Protein AF-A0A537QW38-F1 (afdb_monomer)

Mean predicted aligned error: 2.84 Å

Radius of gyration: 13.33 Å; Cα contacts (8 Å, |Δi|>4): 95; chains: 1; bounding box: 32×28×36 Å

pLDDT: mean 95.83, std 6.64, range [49.69, 98.81]

Solvent-accessible surface area (backbone atoms only — not comparable to full-atom values): 5787 Å² total; per-residue (Å²): 140,82,61,77,90,76,64,84,78,90,84,81,53,71,80,66,53,41,47,98,88,70,51,66,33,55,54,62,46,22,32,60,79,44,56,30,57,75,88,51,81,46,46,54,60,45,48,57,49,46,52,48,35,48,75,75,62,42,60,82,42,76,68,46,35,50,60,74,47,62,88,58,72,59,94,82,63,35,59,75,25,40,56,51,13,48,60,54,18,52,66,62,73,76,108

Secondary structure (DSSP, 8-state):
---GGG--S----GGGGS-TTSPPPHHHHHHHHTT--SS-TTHHHHHHHHHHHHHTT--SSHHHHHHHGGGS--TT--HHHHHHHHHHHHHHHT-

Structure (mmCIF, N/CA/C/O backbone):
data_AF-A0A537QW38-F1
#
_entry.id   AF-A0A537QW38-F1
#
loop_
_atom_site.group_PDB
_atom_site.id
_atom_site.type_symbol
_atom_site.label_atom_id
_atom_site.label_alt_id
_atom_site.label_comp_id
_atom_site.label_asym_id
_atom_site.label_entity_id
_atom_site.label_seq_id
_atom_site.pdbx_PDB_ins_code
_atom_site.Cartn_x
_atom_site.Cartn_y
_atom_site.Cartn_z
_atom_site.occupancy
_atom_site.B_iso_or_equiv
_atom_site.auth_seq_id
_atom_site.auth_comp_id
_atom_site.auth_asym_id
_atom_site.auth_atom_id
_atom_site.pdbx_PDB_model_num
ATOM 1 N N . LEU A 1 1 ? 9.141 -0.653 -13.877 1.00 87.62 1 LEU A N 1
ATOM 2 C CA . LEU A 1 1 ? 8.609 -0.046 -15.122 1.00 87.62 1 LEU A CA 1
ATOM 3 C C . LEU A 1 1 ? 8.140 -1.173 -16.026 1.00 87.62 1 LEU A C 1
ATOM 5 O O . LEU A 1 1 ? 8.889 -2.128 -16.185 1.00 87.62 1 LEU A O 1
ATOM 9 N N . THR A 1 2 ? 6.944 -1.054 -16.603 1.00 93.50 2 THR A N 1
ATOM 10 C CA . THR A 1 2 ? 6.359 -2.068 -17.496 1.00 93.50 2 THR A CA 1
ATOM 11 C C . THR A 1 2 ? 6.011 -1.409 -18.823 1.00 93.50 2 THR A C 1
ATOM 13 O O . THR A 1 2 ? 5.309 -0.401 -18.841 1.00 93.50 2 THR A O 1
ATOM 16 N N . LEU A 1 3 ? 6.519 -1.942 -19.937 1.00 96.81 3 LEU A N 1
ATOM 17 C CA . LEU A 1 3 ? 6.176 -1.442 -21.270 1.00 96.81 3 LEU A CA 1
ATOM 18 C C . LEU A 1 3 ? 4.764 -1.898 -21.640 1.00 96.81 3 LEU A C 1
ATOM 20 O O . LEU A 1 3 ? 4.456 -3.079 -21.503 1.00 96.81 3 LEU A O 1
ATOM 24 N N . ALA A 1 4 ? 3.934 -0.998 -22.175 1.00 96.31 4 ALA A N 1
ATOM 25 C CA . ALA A 1 4 ? 2.550 -1.320 -22.537 1.00 96.31 4 ALA A CA 1
ATOM 26 C C . ALA A 1 4 ? 2.447 -2.518 -23.501 1.00 96.31 4 ALA A C 1
ATOM 28 O O . ALA A 1 4 ? 1.589 -3.376 -23.329 1.00 96.31 4 ALA A O 1
ATOM 29 N N . VAL A 1 5 ? 3.380 -2.637 -24.456 1.00 96.88 5 VAL A N 1
ATOM 30 C CA . VAL A 1 5 ? 3.442 -3.758 -25.416 1.00 96.88 5 VAL A CA 1
ATOM 31 C C . VAL A 1 5 ? 3.683 -5.126 -24.757 1.00 96.88 5 VAL A C 1
ATOM 33 O O . VAL A 1 5 ? 3.383 -6.158 -25.350 1.00 96.88 5 VAL A O 1
ATOM 36 N N . ALA A 1 6 ? 4.230 -5.153 -23.539 1.00 97.44 6 ALA A N 1
ATOM 37 C CA . ALA A 1 6 ? 4.523 -6.386 -22.815 1.00 97.44 6 ALA A CA 1
ATOM 38 C C . ALA A 1 6 ? 3.335 -6.894 -21.976 1.00 97.44 6 ALA A C 1
ATOM 40 O O . ALA A 1 6 ? 3.376 -8.026 -21.495 1.00 97.44 6 ALA A O 1
ATOM 41 N N . VAL A 1 7 ? 2.284 -6.089 -21.789 1.00 96.88 7 VAL A N 1
ATOM 42 C CA . VAL A 1 7 ? 1.133 -6.447 -20.950 1.00 96.88 7 VAL A CA 1
ATOM 43 C C . VAL A 1 7 ? 0.188 -7.375 -21.713 1.00 96.88 7 VAL A C 1
ATOM 45 O O . VAL A 1 7 ? -0.244 -7.070 -22.823 1.00 96.88 7 VAL A O 1
ATOM 48 N N . ARG A 1 8 ? -0.162 -8.511 -21.100 1.00 95.25 8 ARG A N 1
ATOM 49 C CA . ARG A 1 8 ? -1.189 -9.436 -21.596 1.00 95.25 8 ARG A CA 1
ATOM 50 C C . ARG A 1 8 ? -2.286 -9.563 -20.544 1.00 95.25 8 ARG A C 1
ATOM 52 O O . ARG A 1 8 ? -2.037 -10.116 -19.480 1.00 95.25 8 ARG A O 1
ATOM 59 N N . GLY A 1 9 ? -3.483 -9.070 -20.853 1.00 95.06 9 GLY A N 1
ATOM 60 C CA . GLY A 1 9 ? -4.630 -9.085 -19.940 1.00 95.06 9 GLY A CA 1
ATOM 61 C C . GLY A 1 9 ? -4.955 -7.714 -19.331 1.00 95.06 9 GLY A C 1
ATOM 62 O O . GLY A 1 9 ? -4.340 -6.712 -19.706 1.00 95.06 9 GLY A O 1
ATOM 63 N N . PRO 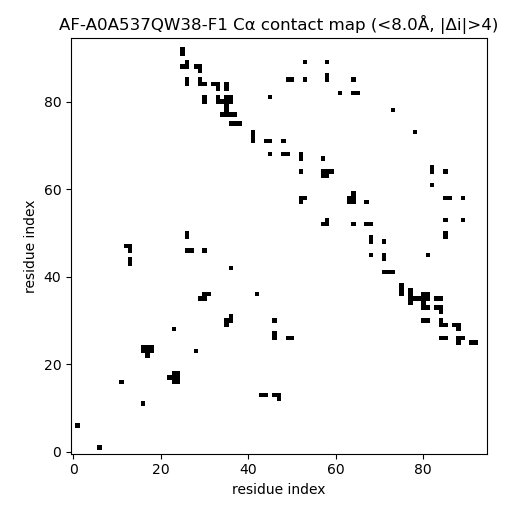A 1 10 ? -5.965 -7.655 -18.445 1.00 94.75 10 PRO A N 1
ATOM 64 C CA . PRO A 1 10 ? -6.421 -6.412 -17.834 1.00 94.75 10 PRO A CA 1
ATOM 65 C C . PRO A 1 10 ? -5.392 -5.832 -16.854 1.00 94.75 10 PRO A C 1
ATOM 67 O O . PRO A 1 10 ? -4.634 -6.563 -16.220 1.00 94.75 10 PRO A O 1
ATOM 70 N N . VAL A 1 11 ? -5.406 -4.504 -16.712 1.00 95.25 11 VAL A N 1
ATOM 71 C CA . VAL A 1 11 ? -4.629 -3.758 -15.712 1.00 95.25 11 VAL A CA 1
ATOM 72 C C . VAL A 1 11 ? -5.600 -3.121 -14.729 1.00 95.25 11 VAL A C 1
ATOM 74 O O . VAL A 1 11 ? -6.508 -2.405 -15.147 1.00 95.25 11 VAL A O 1
ATOM 77 N N . THR A 1 12 ? -5.380 -3.349 -13.436 1.00 95.75 12 THR A N 1
ATOM 78 C CA . THR A 1 12 ? -6.154 -2.725 -12.357 1.00 95.75 12 THR A CA 1
ATOM 79 C C . THR A 1 12 ? -5.353 -1.589 -11.730 1.00 95.75 12 THR A C 1
ATOM 81 O O . THR A 1 12 ? -4.192 -1.767 -11.362 1.00 95.75 12 THR A O 1
ATOM 84 N N . THR A 1 13 ? -5.977 -0.419 -11.606 1.00 97.19 13 THR A N 1
ATOM 85 C CA . THR A 1 13 ? -5.439 0.753 -10.899 1.00 97.19 13 THR A CA 1
ATOM 86 C C . THR A 1 13 ? -6.190 0.977 -9.585 1.00 97.19 13 THR A C 1
ATOM 88 O O . THR A 1 13 ? -7.132 0.249 -9.278 1.00 97.19 13 THR A O 1
ATOM 91 N N . ILE A 1 14 ? -5.793 1.991 -8.807 1.00 97.75 14 ILE A N 1
ATOM 92 C CA . ILE A 1 14 ? -6.429 2.343 -7.525 1.00 97.75 14 ILE A CA 1
ATOM 93 C C . ILE A 1 14 ? -7.946 2.559 -7.655 1.00 97.75 14 ILE A C 1
ATOM 95 O O . ILE A 1 14 ? -8.702 2.147 -6.780 1.00 97.75 14 ILE A O 1
ATOM 99 N N . GLU A 1 15 ? -8.402 3.159 -8.753 1.00 95.69 15 GLU A N 1
ATOM 100 C CA . GLU A 1 15 ? -9.815 3.426 -9.030 1.00 95.69 15 GLU A CA 1
ATOM 101 C C . GLU A 1 15 ? -10.585 2.146 -9.368 1.00 95.69 15 GLU A C 1
ATOM 103 O O . GLU A 1 15 ? -11.772 2.045 -9.075 1.00 95.69 15 GLU A O 1
ATOM 108 N N . GLY A 1 16 ? -9.904 1.160 -9.958 1.00 95.94 16 GLY A N 1
ATOM 109 C CA . GLY A 1 16 ? -10.491 -0.122 -10.344 1.00 95.94 16 GLY A CA 1
ATOM 110 C C . GLY A 1 16 ? -10.670 -1.111 -9.191 1.00 95.94 16 GLY A C 1
ATOM 111 O O . GLY A 1 16 ? -11.129 -2.222 -9.435 1.00 95.94 16 GLY A O 1
ATOM 112 N N . LEU A 1 17 ? -10.280 -0.745 -7.964 1.00 95.94 17 LEU A N 1
ATOM 113 C CA . LEU A 1 17 ? -10.399 -1.609 -6.785 1.00 95.94 17 LEU A CA 1
ATOM 114 C C . LEU A 1 17 ? -11.785 -1.569 -6.134 1.00 95.94 17 LEU A C 1
ATOM 116 O O . LEU A 1 17 ? -12.189 -2.557 -5.530 1.00 95.94 17 LEU A O 1
ATOM 120 N N . ALA A 1 18 ? -12.489 -0.440 -6.217 1.00 93.19 18 ALA A N 1
ATOM 121 C CA . ALA A 1 18 ? -13.810 -0.301 -5.614 1.00 93.19 18 ALA A CA 1
ATOM 122 C C . ALA A 1 18 ? -14.875 -1.041 -6.443 1.00 93.19 18 ALA A C 1
ATOM 124 O O . ALA A 1 18 ? -14.817 -1.068 -7.676 1.00 93.19 18 ALA A O 1
ATOM 125 N N . GLU A 1 19 ? -15.871 -1.614 -5.770 1.00 87.31 19 GLU A N 1
ATOM 126 C CA . GLU A 1 19 ? -16.969 -2.316 -6.433 1.00 87.31 19 GLU A CA 1
ATOM 127 C C . GLU A 1 19 ? -17.951 -1.356 -7.123 1.00 87.31 19 GLU A C 1
ATOM 129 O O . GLU A 1 19 ? -18.066 -0.165 -6.806 1.00 87.31 19 GLU A O 1
ATOM 134 N N . GLN A 1 20 ? -18.738 -1.913 -8.047 1.00 76.56 20 GLN A N 1
ATOM 135 C CA . GLN A 1 20 ? -19.887 -1.240 -8.651 1.00 76.56 20 GLN A CA 1
ATOM 136 C C . GLN A 1 20 ? -20.919 -0.929 -7.552 1.00 76.56 20 GLN A C 1
ATOM 138 O O . GLN A 1 20 ? -21.596 -1.823 -7.058 1.00 76.56 20 GLN A O 1
ATOM 143 N N . GLY A 1 21 ? -21.023 0.340 -7.153 1.00 81.38 21 GLY A N 1
ATOM 144 C CA . GLY A 1 21 ? -21.834 0.773 -6.005 1.00 81.38 21 GLY A CA 1
ATOM 145 C C . GLY A 1 21 ? -21.054 1.587 -4.971 1.00 81.38 21 GLY A C 1
ATOM 146 O O . GLY A 1 21 ? -21.660 2.160 -4.070 1.00 81.38 21 GLY A O 1
ATOM 147 N N . GLY A 1 22 ? -19.731 1.694 -5.131 1.00 87.38 22 GLY A N 1
ATOM 148 C CA . GLY A 1 22 ? -18.881 2.562 -4.314 1.00 87.38 22 GLY A CA 1
ATOM 149 C C . GLY A 1 22 ? -18.379 1.918 -3.023 1.00 87.38 22 GLY A C 1
ATOM 150 O O . GLY A 1 22 ? -17.762 2.611 -2.216 1.00 87.38 22 GLY A O 1
ATOM 151 N N . ALA A 1 23 ? -18.613 0.617 -2.826 1.00 93.88 23 ALA A N 1
ATOM 152 C CA . ALA A 1 23 ? -17.978 -0.118 -1.742 1.00 93.88 23 ALA A CA 1
ATOM 153 C C . ALA A 1 23 ? -16.462 -0.160 -1.979 1.00 93.88 23 ALA A C 1
ATOM 155 O O . ALA A 1 23 ? -15.993 -0.552 -3.052 1.00 93.88 23 ALA A O 1
ATOM 156 N N . LEU A 1 24 ? -15.705 0.296 -0.984 1.00 97.06 24 LEU A N 1
ATOM 157 C CA . LEU A 1 24 ? -14.250 0.310 -1.037 1.00 97.06 24 LEU A CA 1
ATOM 158 C C . LEU A 1 24 ? -13.701 -1.107 -0.894 1.00 97.06 24 LEU A C 1
ATOM 160 O O . LEU A 1 24 ? -14.228 -1.921 -0.139 1.00 97.06 24 LEU A O 1
ATOM 164 N N . HIS A 1 25 ? -12.586 -1.372 -1.567 1.00 97.38 25 HIS A N 1
ATOM 165 C CA . HIS A 1 25 ? -11.817 -2.583 -1.319 1.00 97.38 25 HIS A CA 1
ATOM 166 C C . HIS A 1 25 ? -11.353 -2.616 0.154 1.00 97.38 25 HIS A C 1
ATOM 168 O O . HIS A 1 25 ? -10.954 -1.563 0.664 1.00 97.38 25 HIS A O 1
ATOM 174 N N . PRO A 1 26 ? -11.285 -3.783 0.828 1.00 97.62 26 PRO A N 1
ATOM 175 C CA . PRO A 1 26 ? -10.848 -3.882 2.228 1.00 97.62 26 PRO A CA 1
ATOM 176 C C . PRO A 1 26 ? -9.537 -3.142 2.528 1.00 97.62 26 PRO A C 1
ATOM 178 O O . PRO A 1 26 ? -9.413 -2.434 3.519 1.00 97.62 26 PRO A O 1
ATOM 181 N N . MET A 1 27 ? -8.567 -3.212 1.611 1.00 98.25 27 MET A N 1
ATOM 182 C CA . MET A 1 27 ? -7.313 -2.454 1.733 1.00 98.25 27 MET A CA 1
ATOM 183 C C . MET A 1 27 ? -7.505 -0.926 1.690 1.00 98.25 27 MET A C 1
ATOM 185 O O . MET A 1 27 ? -6.829 -0.208 2.417 1.00 98.25 27 MET A O 1
ATOM 189 N N . GLN A 1 28 ? -8.413 -0.410 0.855 1.00 98.38 28 GLN A N 1
ATOM 190 C CA . GLN A 1 28 ? -8.726 1.025 0.832 1.00 98.38 28 GLN A CA 1
ATOM 191 C C . GLN A 1 28 ? -9.386 1.452 2.148 1.00 98.38 28 GLN A C 1
ATOM 193 O O . GLN A 1 28 ? -9.004 2.477 2.710 1.00 98.38 28 GLN A O 1
ATOM 198 N N . GLN A 1 29 ? -10.322 0.646 2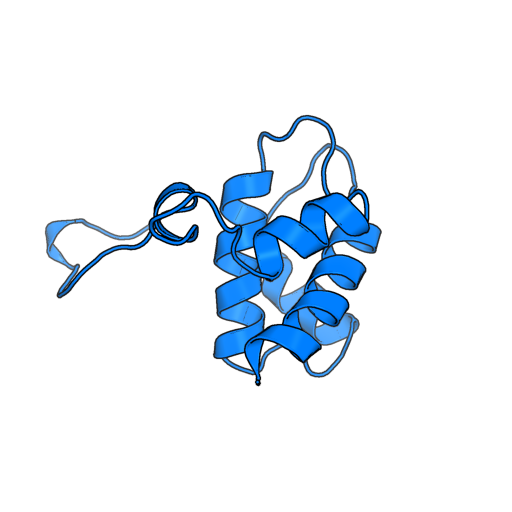.660 1.00 98.06 29 GLN A N 1
ATOM 199 C CA . GLN A 1 29 ? -10.995 0.914 3.930 1.00 98.06 29 GLN A CA 1
ATOM 200 C C . GLN A 1 29 ? -10.018 0.868 5.114 1.00 98.06 29 GLN A C 1
ATOM 202 O O . GLN A 1 29 ? -9.967 1.807 5.901 1.00 98.06 29 GLN A O 1
ATOM 207 N N . ALA A 1 30 ? -9.148 -0.139 5.186 1.00 98.56 30 ALA A N 1
ATOM 208 C CA . ALA A 1 30 ? -8.152 -0.250 6.250 1.00 98.56 30 ALA A CA 1
ATOM 209 C C . ALA A 1 30 ? -7.164 0.930 6.275 1.00 98.56 30 ALA A C 1
ATOM 211 O O . ALA A 1 30 ? -6.682 1.319 7.339 1.00 98.56 30 ALA A O 1
ATOM 212 N N . PHE A 1 31 ? -6.861 1.535 5.119 1.00 98.62 31 PHE A N 1
ATOM 213 C CA . PHE A 1 31 ? -6.047 2.752 5.075 1.00 98.62 31 PHE A CA 1
ATOM 214 C C . PHE A 1 31 ? -6.743 3.954 5.725 1.00 98.62 31 PHE A C 1
ATOM 216 O O . PHE A 1 31 ? -6.056 4.804 6.293 1.00 98.62 31 PHE A O 1
ATOM 223 N N . ILE A 1 32 ? -8.075 4.022 5.644 1.00 98.38 32 ILE A N 1
ATOM 224 C CA . ILE A 1 32 ? -8.901 5.016 6.340 1.00 98.38 32 ILE A CA 1
ATOM 225 C C . ILE A 1 32 ? -8.924 4.705 7.833 1.00 98.38 32 ILE A C 1
ATOM 227 O O . ILE A 1 32 ? -8.571 5.562 8.634 1.00 98.38 32 ILE A O 1
ATOM 231 N N . ASP A 1 33 ? -9.255 3.470 8.200 1.00 98.50 33 ASP A N 1
ATOM 232 C CA . ASP A 1 33 ? -9.442 3.077 9.600 1.00 98.50 33 ASP A CA 1
ATOM 233 C C . ASP A 1 33 ? -8.169 3.220 10.445 1.00 98.50 33 ASP A C 1
ATOM 235 O O . ASP A 1 33 ? -8.239 3.478 11.645 1.00 98.50 33 ASP A O 1
ATOM 239 N N . GLN A 1 34 ? -6.998 3.040 9.827 1.00 98.69 34 GLN A N 1
ATOM 240 C CA . GLN A 1 34 ? -5.702 3.088 10.509 1.00 98.69 34 GLN A CA 1
ATOM 241 C C . GLN A 1 34 ? -4.967 4.423 10.346 1.00 98.69 34 GLN A C 1
ATOM 243 O O . GLN A 1 34 ? -3.802 4.505 10.740 1.00 98.69 34 GLN A O 1
ATOM 248 N N . ASP A 1 35 ? -5.584 5.446 9.742 1.00 98.31 35 ASP A N 1
ATOM 249 C CA . ASP A 1 35 ? -4.917 6.708 9.392 1.00 98.31 35 ASP A CA 1
ATOM 250 C C . ASP A 1 35 ? -3.583 6.457 8.652 1.00 98.31 35 ASP A C 1
ATOM 252 O O . ASP A 1 35 ? -2.516 6.985 8.994 1.00 98.31 35 ASP A O 1
ATOM 256 N N . ALA A 1 36 ? -3.608 5.575 7.648 1.00 98.50 36 ALA A N 1
ATOM 257 C CA . ALA A 1 36 ? -2.420 5.127 6.918 1.00 98.50 36 ALA A CA 1
ATOM 258 C C . ALA A 1 36 ? -2.008 6.074 5.774 1.00 98.50 36 ALA A C 1
ATOM 260 O O . ALA A 1 36 ? -1.262 5.696 4.867 1.00 98.50 36 ALA A O 1
ATOM 261 N N . PHE A 1 37 ? -2.470 7.324 5.809 1.00 97.69 37 PHE A N 1
ATOM 262 C CA . PHE A 1 37 ? -2.129 8.364 4.847 1.00 97.69 37 PHE A CA 1
ATOM 263 C C . PHE A 1 37 ? -2.107 9.751 5.498 1.00 97.69 37 PHE A C 1
ATOM 265 O O . PHE A 1 37 ? -2.620 9.965 6.588 1.00 97.69 37 PHE A O 1
ATOM 272 N N . GLN A 1 38 ? -1.494 10.710 4.803 1.00 98.31 38 GLN A N 1
ATOM 273 C CA . GLN A 1 38 ? -1.565 12.135 5.145 1.00 98.31 38 GLN A CA 1
ATOM 274 C C . GLN A 1 38 ? -1.776 12.949 3.866 1.00 98.31 38 GLN A C 1
ATOM 276 O O . GLN A 1 38 ? -2.909 13.139 3.445 1.00 98.31 38 GLN A O 1
ATOM 281 N N . CYS A 1 39 ? -0.702 13.342 3.164 1.00 98.25 39 CYS A N 1
ATOM 282 C CA . CYS A 1 39 ? -0.816 14.121 1.923 1.00 98.25 39 CYS A CA 1
ATOM 283 C C . CYS A 1 39 ? -1.473 13.364 0.755 1.00 98.25 39 CYS A C 1
ATOM 285 O O . CYS A 1 39 ? -1.749 13.960 -0.280 1.00 98.25 39 CYS A O 1
ATOM 287 N N . GLY A 1 40 ? -1.656 12.047 0.881 1.00 97.88 40 GLY A N 1
ATOM 288 C CA . GLY A 1 40 ? -2.331 11.202 -0.104 1.00 97.88 40 GLY A CA 1
ATOM 289 C C . GLY A 1 40 ? -1.509 10.835 -1.343 1.00 97.88 40 GLY A C 1
ATOM 290 O O . GLY A 1 40 ? -1.850 9.874 -2.021 1.00 97.88 40 GLY A O 1
ATOM 291 N N . TYR A 1 41 ? -0.402 11.528 -1.632 1.00 98.50 41 TYR A N 1
ATOM 292 C CA . TYR A 1 41 ? 0.317 11.364 -2.904 1.00 98.50 41 TYR A CA 1
ATOM 293 C C . TYR A 1 41 ? 0.829 9.935 -3.147 1.00 98.50 41 TYR A C 1
ATOM 295 O O . TYR A 1 41 ? 0.694 9.398 -4.242 1.00 98.50 41 TYR A O 1
ATOM 303 N N . CYS A 1 42 ? 1.399 9.294 -2.121 1.00 98.56 42 CYS A N 1
ATOM 304 C CA . CYS A 1 42 ? 1.883 7.915 -2.231 1.00 98.56 42 CYS A CA 1
ATOM 305 C C . CYS A 1 42 ? 0.775 6.862 -2.078 1.00 98.56 42 CYS A C 1
ATOM 307 O O . CYS A 1 42 ? 1.014 5.692 -2.366 1.00 98.56 42 CYS A O 1
ATOM 309 N N . THR A 1 43 ? -0.408 7.243 -1.593 1.00 98.62 43 THR A N 1
ATOM 310 C CA . THR A 1 43 ? -1.446 6.307 -1.139 1.00 98.62 43 THR A CA 1
ATOM 311 C C . THR A 1 43 ? -1.924 5.346 -2.233 1.00 98.62 43 THR A C 1
ATOM 313 O O . THR A 1 43 ? -1.997 4.154 -1.942 1.00 98.62 43 THR A O 1
ATOM 316 N N . PRO A 1 44 ? -2.148 5.773 -3.494 1.00 98.62 44 PRO A N 1
ATOM 317 C CA . PRO A 1 44 ? -2.482 4.843 -4.574 1.00 98.62 44 PRO A CA 1
ATOM 318 C C . PRO A 1 44 ? -1.457 3.715 -4.761 1.00 98.62 44 PRO A C 1
ATOM 320 O O . PRO A 1 44 ? -1.830 2.546 -4.831 1.00 98.62 44 PRO A O 1
ATOM 323 N N . GLY A 1 45 ? -0.162 4.054 -4.790 1.00 98.44 45 GLY A N 1
ATOM 324 C CA . GLY A 1 45 ? 0.920 3.076 -4.948 1.00 98.44 45 GLY A CA 1
ATOM 325 C C . GLY A 1 45 ? 1.065 2.153 -3.738 1.00 98.44 45 GLY A C 1
ATOM 326 O O . GLY A 1 45 ? 1.252 0.948 -3.905 1.00 98.44 45 GLY A O 1
ATOM 327 N N . GLN A 1 46 ? 0.895 2.705 -2.531 1.00 98.69 46 GLN A N 1
ATOM 328 C CA . GLN A 1 46 ? 0.893 1.936 -1.284 1.00 98.69 46 GLN A CA 1
ATOM 329 C C . GLN A 1 46 ? -0.236 0.899 -1.265 1.00 98.69 46 GLN A C 1
ATOM 331 O O . GLN A 1 46 ? 0.024 -0.260 -0.969 1.00 98.69 46 GLN A O 1
ATOM 336 N N . ILE A 1 47 ? -1.468 1.278 -1.618 1.00 98.75 47 ILE A N 1
ATOM 337 C CA . ILE A 1 47 ? -2.628 0.372 -1.578 1.00 98.75 47 ILE A CA 1
ATOM 338 C C . ILE A 1 47 ? -2.489 -0.757 -2.604 1.00 98.75 47 ILE A C 1
ATOM 340 O O . ILE A 1 47 ? -2.686 -1.920 -2.259 1.00 98.75 47 ILE A O 1
ATOM 344 N N . VAL A 1 48 ? -2.120 -0.445 -3.850 1.00 98.38 48 VAL A N 1
ATOM 345 C CA . VAL A 1 48 ? -1.974 -1.475 -4.895 1.00 98.38 48 VAL A CA 1
ATOM 346 C C . VAL A 1 48 ? -0.831 -2.439 -4.556 1.00 98.38 48 VAL A C 1
ATOM 348 O O . VAL A 1 48 ? -1.000 -3.652 -4.667 1.00 98.38 48 VAL A O 1
ATOM 351 N N . SER A 1 49 ? 0.301 -1.925 -4.063 1.00 98.31 49 SER A N 1
ATOM 352 C CA . SER A 1 49 ? 1.421 -2.768 -3.619 1.00 98.31 49 SER A CA 1
ATOM 353 C C . SER A 1 49 ? 1.072 -3.605 -2.386 1.00 98.31 49 SER A C 1
ATOM 355 O O . SER A 1 49 ? 1.465 -4.762 -2.303 1.00 98.31 49 SER A O 1
ATOM 357 N N . ALA A 1 50 ? 0.297 -3.056 -1.447 1.00 98.50 50 ALA A N 1
ATOM 358 C CA . ALA A 1 50 ? -0.173 -3.765 -0.260 1.00 98.50 50 ALA A CA 1
ATOM 359 C C . ALA A 1 50 ? -1.084 -4.952 -0.605 1.00 98.50 50 ALA A C 1
ATOM 361 O O . ALA A 1 50 ? -0.981 -6.011 0.011 1.00 98.50 50 ALA A O 1
ATOM 362 N N . ILE A 1 51 ? -1.956 -4.797 -1.605 1.00 98.31 51 ILE A N 1
ATOM 363 C CA . ILE A 1 51 ? -2.784 -5.899 -2.112 1.00 98.31 51 ILE A CA 1
ATOM 364 C C . ILE A 1 51 ? -1.896 -7.001 -2.694 1.00 98.31 51 ILE A C 1
ATOM 366 O O . ILE A 1 51 ? -2.089 -8.165 -2.346 1.00 98.31 51 ILE A O 1
ATOM 370 N N . GLY A 1 52 ? -0.897 -6.637 -3.509 1.00 97.44 52 GLY A N 1
ATOM 371 C CA . GLY A 1 52 ? 0.107 -7.575 -4.029 1.00 97.44 52 GLY A CA 1
ATOM 372 C C . GLY A 1 52 ? 0.851 -8.307 -2.910 1.00 97.44 52 GLY A C 1
ATOM 373 O O . GLY A 1 52 ? 0.856 -9.532 -2.881 1.00 97.44 52 GLY A O 1
ATOM 374 N N . CYS A 1 53 ? 1.350 -7.568 -1.915 1.00 98.19 53 CYS A N 1
ATOM 375 C CA . CYS A 1 53 ? 2.020 -8.109 -0.731 1.00 98.19 53 CYS A CA 1
ATOM 376 C C . CYS A 1 53 ? 1.191 -9.206 -0.040 1.00 98.19 53 CYS A C 1
ATOM 378 O O . CYS A 1 53 ? 1.706 -10.280 0.272 1.00 98.19 53 CYS A O 1
ATOM 380 N N . VAL A 1 54 ? -0.109 -8.974 0.173 1.00 98.19 54 VAL A N 1
ATOM 381 C CA . VAL A 1 54 ? -1.001 -9.964 0.800 1.00 98.19 54 VAL A CA 1
ATOM 382 C C . VAL A 1 54 ? -1.292 -11.140 -0.136 1.00 98.19 54 VAL A C 1
ATOM 384 O O . VAL A 1 54 ? -1.229 -12.290 0.308 1.00 98.19 54 VAL A O 1
ATOM 387 N N . ALA A 1 55 ? -1.610 -10.866 -1.404 1.00 96.81 55 ALA A N 1
ATOM 388 C CA . ALA A 1 55 ? -1.989 -11.874 -2.394 1.00 96.81 55 ALA A CA 1
ATOM 389 C C . ALA A 1 55 ? -0.839 -12.838 -2.729 1.00 96.81 55 ALA A C 1
ATOM 391 O O . ALA A 1 55 ? -1.069 -14.029 -2.925 1.00 96.81 55 ALA A O 1
ATOM 392 N N . GLU A 1 56 ? 0.396 -12.341 -2.734 1.00 96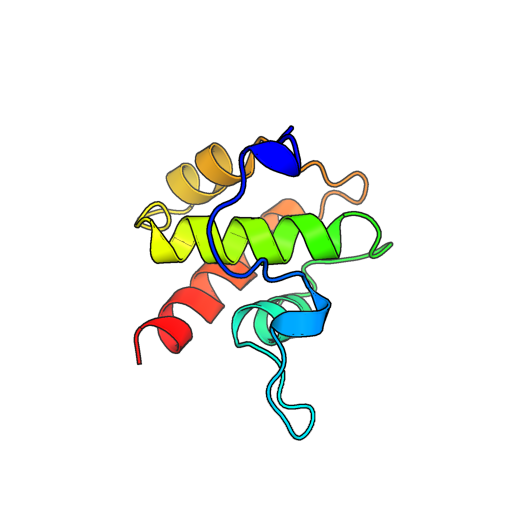.69 56 GLU A N 1
ATOM 393 C CA . GLU A 1 56 ? 1.616 -13.115 -2.992 1.00 96.69 56 GLU A CA 1
ATOM 394 C C . GLU A 1 56 ? 2.139 -13.841 -1.739 1.00 96.69 56 GLU A C 1
ATOM 396 O O . GLU A 1 56 ? 3.082 -14.624 -1.814 1.00 96.69 56 GLU A O 1
ATOM 401 N N . GLY A 1 57 ? 1.503 -13.635 -0.580 1.00 96.19 57 GLY A N 1
ATOM 402 C CA . GLY A 1 57 ? 1.852 -14.325 0.661 1.00 96.19 57 GLY A CA 1
ATOM 403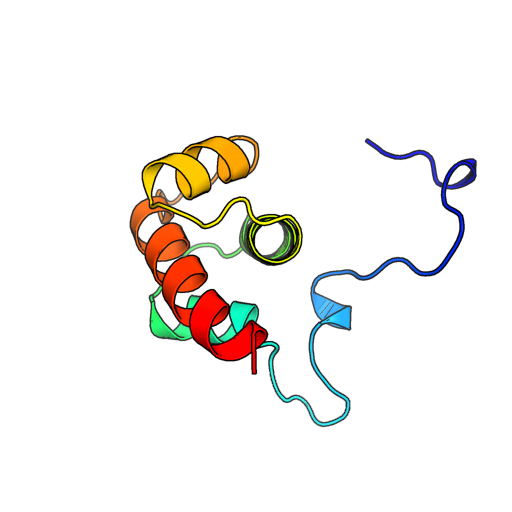 C C . GLY A 1 57 ? 2.981 -13.675 1.463 1.00 96.19 57 GLY A C 1
ATOM 404 O O . GLY A 1 57 ? 3.465 -14.294 2.403 1.00 96.19 57 GLY A O 1
ATOM 405 N N . HIS A 1 58 ? 3.335 -12.424 1.168 1.00 97.12 58 HIS A N 1
ATOM 406 C CA . HIS A 1 58 ? 4.411 -11.661 1.815 1.00 97.12 58 HIS A CA 1
ATOM 407 C C . HIS A 1 58 ? 3.972 -10.870 3.058 1.00 97.12 58 HIS A C 1
ATOM 409 O O . HIS A 1 58 ? 4.634 -9.929 3.491 1.00 97.12 58 HIS A O 1
ATOM 415 N N . ALA A 1 59 ? 2.836 -11.244 3.644 1.00 97.19 59 ALA A N 1
ATOM 416 C CA . ALA A 1 59 ? 2.269 -10.600 4.826 1.00 97.19 59 ALA A CA 1
ATOM 417 C C . ALA A 1 59 ? 2.247 -11.540 6.047 1.00 97.19 59 ALA A C 1
ATOM 419 O O . ALA A 1 59 ? 1.279 -11.556 6.811 1.00 97.19 59 ALA A O 1
ATOM 420 N N . GLY A 1 60 ? 3.265 -12.390 6.219 1.00 96.81 60 GLY A N 1
ATOM 421 C CA . GLY A 1 60 ? 3.389 -13.329 7.338 1.00 96.81 60 GLY A CA 1
ATOM 422 C C . GLY A 1 60 ? 3.827 -12.672 8.650 1.00 96.81 60 GLY A C 1
ATOM 423 O O . GLY A 1 60 ? 3.477 -13.160 9.724 1.00 96.81 60 GLY A O 1
ATOM 424 N N . SER A 1 61 ? 4.540 -11.546 8.575 1.00 98.19 61 SER A N 1
ATOM 425 C CA . SER A 1 61 ? 4.964 -10.749 9.731 1.00 98.19 61 SER A CA 1
ATOM 426 C C . SER A 1 61 ? 5.137 -9.272 9.374 1.00 98.19 61 SER A C 1
ATOM 428 O O . SER A 1 61 ? 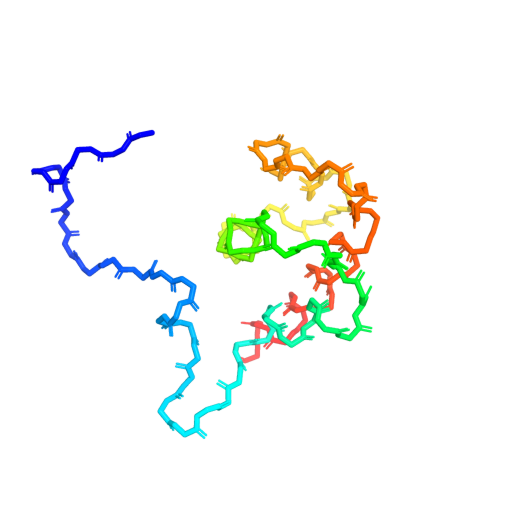5.333 -8.929 8.211 1.00 98.19 61 SER A O 1
ATOM 430 N N . ASP A 1 62 ? 5.166 -8.394 10.378 1.00 98.44 62 ASP A N 1
ATOM 431 C CA . ASP A 1 62 ? 5.451 -6.966 10.183 1.00 98.44 62 ASP A CA 1
ATOM 432 C C . ASP A 1 62 ? 6.798 -6.705 9.496 1.00 98.44 62 ASP A C 1
ATOM 434 O O . ASP A 1 62 ? 6.927 -5.751 8.730 1.00 98.44 62 ASP A O 1
ATOM 438 N N . ALA A 1 63 ? 7.815 -7.522 9.783 1.00 98.44 63 ALA A N 1
ATOM 439 C CA . ALA A 1 63 ? 9.131 -7.386 9.164 1.00 98.44 63 ALA A CA 1
ATOM 440 C C . ALA A 1 63 ? 9.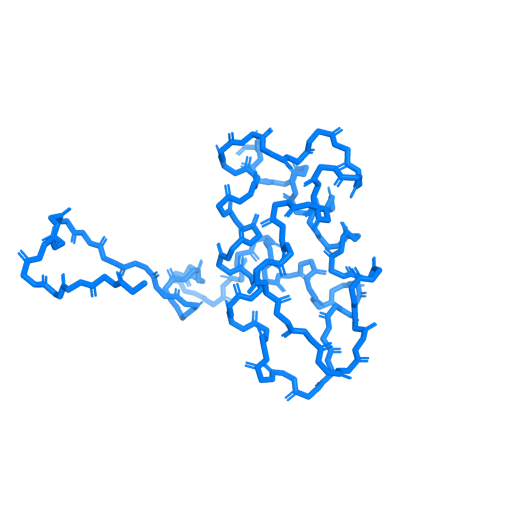073 -7.712 7.666 1.00 98.44 63 ALA A C 1
ATOM 442 O O . ALA A 1 63 ? 9.629 -6.974 6.857 1.00 98.44 63 ALA A O 1
ATOM 443 N N . GLU A 1 64 ? 8.347 -8.769 7.306 1.00 98.44 64 GLU A N 1
ATOM 444 C CA . GLU A 1 64 ? 8.141 -9.169 5.915 1.00 98.44 64 GLU A CA 1
ATOM 445 C C . GLU A 1 64 ? 7.337 -8.121 5.138 1.00 98.44 64 GLU A C 1
ATOM 447 O O . GLU A 1 64 ? 7.746 -7.717 4.051 1.00 98.44 64 GLU A O 1
ATOM 452 N N . ILE A 1 65 ? 6.266 -7.591 5.744 1.00 98.56 65 ILE A N 1
ATOM 453 C CA . ILE A 1 65 ? 5.472 -6.502 5.161 1.00 98.56 65 ILE A CA 1
ATOM 454 C C . ILE A 1 65 ? 6.364 -5.289 4.884 1.00 98.56 65 ILE A C 1
ATOM 456 O O . ILE A 1 65 ? 6.319 -4.724 3.795 1.00 98.56 65 ILE A O 1
ATOM 460 N N . ARG A 1 66 ? 7.192 -4.874 5.851 1.00 98.25 66 ARG A N 1
ATOM 461 C CA . ARG A 1 66 ? 8.089 -3.718 5.681 1.00 98.25 66 ARG A CA 1
ATOM 462 C C . ARG A 1 66 ? 9.103 -3.932 4.564 1.00 98.25 66 ARG A C 1
ATOM 464 O O . ARG A 1 66 ? 9.342 -3.000 3.802 1.00 98.25 66 ARG A O 1
ATOM 471 N N . GLU A 1 67 ? 9.679 -5.127 4.476 1.00 98.19 67 GLU A N 1
ATOM 472 C CA . GLU A 1 67 ? 10.650 -5.463 3.435 1.00 98.19 67 GLU A CA 1
ATOM 473 C C . GLU A 1 67 ? 10.001 -5.430 2.050 1.00 98.19 67 GLU A C 1
ATOM 475 O O . GLU A 1 67 ? 10.472 -4.725 1.158 1.00 98.19 67 GLU A O 1
ATOM 480 N N . HIS A 1 68 ? 8.865 -6.109 1.885 1.00 98.25 68 HIS A N 1
ATOM 481 C CA . HIS A 1 68 ? 8.165 -6.165 0.605 1.00 98.25 68 HIS A CA 1
ATOM 482 C C . HIS A 1 68 ? 7.633 -4.785 0.174 1.00 98.25 68 HIS A C 1
ATOM 484 O O . HIS A 1 68 ? 7.657 -4.430 -1.003 1.00 98.25 68 HIS A O 1
ATOM 490 N N . MET A 1 69 ? 7.213 -3.955 1.132 1.00 98.44 69 MET A N 1
ATOM 491 C CA . MET A 1 69 ? 6.721 -2.598 0.874 1.00 98.44 69 MET A CA 1
ATOM 492 C C . MET A 1 69 ? 7.833 -1.546 0.733 1.00 98.44 69 MET A C 1
ATOM 494 O O . MET A 1 69 ? 7.525 -0.388 0.449 1.00 98.44 69 MET A O 1
ATOM 498 N N . SER A 1 70 ? 9.112 -1.910 0.885 1.00 97.44 70 SER A N 1
ATOM 499 C CA . SER A 1 70 ? 10.247 -0.969 0.904 1.00 97.44 70 SER A CA 1
ATOM 500 C C . SER A 1 70 ? 10.400 -0.134 -0.376 1.00 97.44 70 SER A C 1
ATOM 502 O O . SER A 1 70 ? 10.916 0.984 -0.331 1.00 97.44 70 SER A O 1
ATOM 504 N N . GLY A 1 71 ? 9.883 -0.624 -1.508 1.00 96.75 71 GLY A N 1
ATOM 505 C CA . GLY A 1 71 ? 9.827 0.112 -2.774 1.00 96.75 71 GLY A CA 1
ATOM 506 C C . GLY A 1 71 ? 8.816 1.269 -2.808 1.00 96.75 71 GLY A C 1
ATOM 507 O O . GLY A 1 71 ? 8.842 2.071 -3.742 1.00 96.75 71 GLY A O 1
ATOM 508 N N . ASN A 1 72 ? 7.938 1.389 -1.806 1.00 98.19 72 ASN A N 1
ATOM 509 C CA . ASN A 1 72 ? 6.895 2.409 -1.746 1.00 98.19 72 ASN A CA 1
ATOM 510 C C . ASN A 1 72 ? 7.235 3.482 -0.708 1.00 98.19 72 ASN A C 1
ATOM 512 O O . ASN A 1 72 ? 7.061 3.302 0.499 1.00 98.19 72 ASN A O 1
ATOM 516 N N . LEU A 1 73 ? 7.681 4.645 -1.182 1.00 98.38 73 LEU A N 1
ATOM 517 C CA . LEU A 1 73 ? 8.134 5.732 -0.317 1.00 98.38 73 LEU A CA 1
ATOM 518 C C . LEU A 1 73 ? 6.980 6.637 0.139 1.00 98.38 73 LEU A C 1
ATOM 520 O O . LEU A 1 73 ? 6.145 7.077 -0.649 1.00 98.38 73 LEU A O 1
ATOM 524 N N . CYS A 1 74 ? 6.982 6.977 1.426 1.00 98.44 74 CYS A N 1
ATOM 525 C CA . CYS A 1 74 ? 6.067 7.910 2.070 1.00 98.44 74 CYS A CA 1
ATOM 526 C C . CYS A 1 74 ? 6.853 9.023 2.779 1.00 98.44 74 CYS A C 1
ATOM 528 O O . CYS A 1 74 ? 7.534 8.788 3.780 1.00 98.44 74 CYS A O 1
ATOM 530 N N . ARG A 1 75 ? 6.735 10.267 2.295 1.00 98.50 75 ARG A N 1
ATOM 531 C CA . ARG A 1 75 ? 7.423 11.418 2.912 1.00 98.50 75 ARG A CA 1
ATOM 532 C C . ARG A 1 75 ? 6.775 11.886 4.217 1.00 98.50 75 ARG A C 1
ATOM 534 O O . ARG A 1 75 ? 7.454 12.448 5.066 1.00 98.50 75 ARG A O 1
ATOM 541 N N . CYS A 1 76 ? 5.489 11.606 4.379 1.00 98.38 76 CYS A N 1
ATOM 542 C CA . CYS A 1 76 ? 4.713 11.871 5.586 1.00 98.38 76 CYS A CA 1
ATOM 543 C C . CYS A 1 76 ? 5.010 10.899 6.741 1.00 98.38 76 CYS A C 1
ATOM 545 O O . CYS A 1 76 ? 4.538 11.113 7.852 1.00 98.38 76 CYS A O 1
ATOM 547 N N . ALA A 1 77 ? 5.782 9.838 6.479 1.00 97.19 77 ALA A N 1
ATOM 548 C CA . ALA A 1 77 ? 6.162 8.816 7.453 1.00 97.19 77 ALA A CA 1
ATOM 549 C C . ALA A 1 77 ? 4.983 8.020 8.059 1.00 97.19 77 ALA A C 1
ATOM 551 O O . ALA A 1 77 ? 5.037 7.607 9.214 1.00 97.19 77 ALA A O 1
ATOM 552 N N . ALA A 1 78 ? 3.949 7.719 7.263 1.00 98.06 78 ALA A N 1
ATOM 553 C CA . ALA A 1 78 ? 2.796 6.912 7.692 1.00 98.06 78 ALA A CA 1
ATOM 554 C C . ALA A 1 78 ? 3.078 5.392 7.798 1.00 98.06 78 ALA A C 1
ATOM 556 O O . ALA A 1 78 ? 2.162 4.614 8.052 1.00 98.06 78 ALA A O 1
ATOM 557 N N . TYR A 1 79 ? 4.326 4.939 7.613 1.00 98.12 79 TYR A N 1
ATOM 558 C CA . TYR A 1 79 ? 4.681 3.514 7.516 1.00 98.12 79 TYR A CA 1
ATOM 559 C C . TYR A 1 79 ? 4.159 2.624 8.656 1.00 98.12 79 TYR A C 1
ATOM 561 O O . TYR A 1 79 ? 3.654 1.544 8.351 1.00 98.12 79 TYR A O 1
ATOM 569 N N . PRO A 1 80 ? 4.219 3.024 9.946 1.00 98.31 80 PRO A N 1
ATOM 570 C CA . PRO A 1 80 ? 3.672 2.188 11.015 1.00 98.31 80 PRO A CA 1
ATOM 571 C C . PRO A 1 80 ? 2.172 1.921 10.843 1.00 98.31 80 PRO A C 1
ATOM 573 O O . PRO A 1 80 ? 1.715 0.814 11.108 1.00 98.31 80 PRO A O 1
ATOM 576 N N . ASN A 1 81 ? 1.420 2.911 10.359 1.00 98.75 81 ASN A N 1
ATOM 577 C CA . ASN A 1 81 ? -0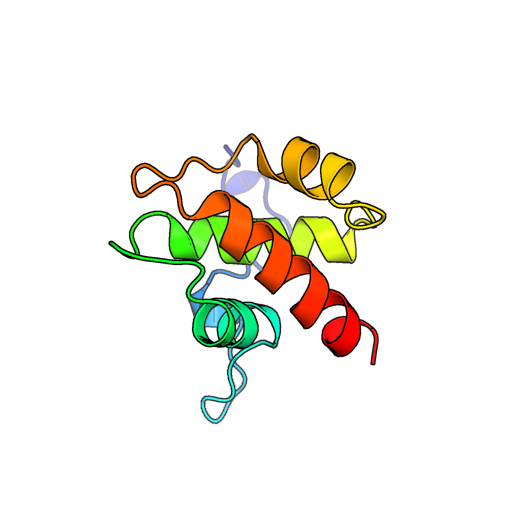.014 2.795 10.113 1.00 98.75 81 ASN A CA 1
ATOM 578 C C . ASN A 1 81 ? -0.315 2.013 8.829 1.00 98.75 81 ASN A C 1
ATOM 580 O O . ASN A 1 81 ? -1.262 1.237 8.802 1.00 98.75 81 ASN A O 1
ATOM 584 N N . ILE A 1 82 ? 0.534 2.126 7.804 1.00 98.81 82 ILE A N 1
ATOM 585 C CA . ILE A 1 82 ? 0.445 1.295 6.592 1.00 98.81 82 ILE A CA 1
ATOM 586 C C . ILE A 1 82 ? 0.583 -0.194 6.943 1.00 98.81 82 ILE A C 1
ATOM 588 O O . ILE A 1 82 ? -0.216 -1.006 6.488 1.00 98.81 82 ILE A O 1
ATOM 592 N N . VAL A 1 83 ? 1.534 -0.564 7.811 1.00 98.69 83 VAL A N 1
ATOM 593 C CA . VAL A 1 83 ? 1.682 -1.960 8.270 1.00 98.69 83 VAL A CA 1
ATOM 594 C C . VAL A 1 83 ? 0.439 -2.435 9.035 1.00 98.69 83 VAL A C 1
ATOM 596 O O . VAL A 1 83 ? -0.022 -3.555 8.818 1.00 98.69 83 VAL A O 1
ATOM 599 N N . LYS A 1 84 ? -0.152 -1.586 9.888 1.00 98.69 84 LYS A N 1
ATOM 600 C CA . LYS A 1 84 ? -1.416 -1.905 10.577 1.00 98.69 84 LYS A CA 1
ATOM 601 C C . LYS A 1 84 ? -2.567 -2.120 9.591 1.00 98.69 84 LYS A C 1
ATOM 603 O O . LYS A 1 84 ? -3.285 -3.106 9.730 1.00 98.69 84 LYS A O 1
ATOM 608 N N . ALA A 1 85 ? -2.706 -1.251 8.587 1.00 98.75 85 ALA A N 1
ATOM 609 C CA . ALA A 1 85 ? -3.745 -1.356 7.563 1.00 98.75 85 ALA A CA 1
ATOM 610 C C . ALA A 1 85 ? -3.631 -2.663 6.766 1.00 98.75 85 ALA A C 1
ATOM 612 O O . ALA A 1 85 ? -4.627 -3.348 6.554 1.00 98.75 85 ALA A O 1
ATOM 613 N N . ILE A 1 86 ? -2.408 -3.060 6.398 1.00 98.56 86 ILE A N 1
ATOM 614 C CA . ILE A 1 86 ? -2.150 -4.329 5.703 1.00 98.56 86 ILE A CA 1
ATOM 615 C C . ILE A 1 86 ? -2.572 -5.522 6.564 1.00 98.56 86 ILE A C 1
ATOM 617 O O . ILE A 1 86 ? -3.243 -6.430 6.074 1.00 98.56 86 ILE A O 1
ATOM 621 N N . ASN A 1 87 ? -2.215 -5.518 7.851 1.00 98.12 87 ASN A N 1
ATOM 622 C CA . ASN A 1 87 ? -2.604 -6.581 8.776 1.00 98.12 87 ASN A CA 1
ATOM 623 C C . ASN A 1 87 ? -4.127 -6.665 8.971 1.00 98.12 87 ASN A C 1
ATOM 625 O O . ASN A 1 87 ? -4.658 -7.775 9.003 1.00 98.12 87 ASN A O 1
ATOM 629 N N . GLN A 1 88 ? -4.822 -5.524 9.062 1.00 98.00 88 GLN A N 1
ATOM 630 C CA . GLN A 1 88 ? -6.287 -5.476 9.125 1.00 98.00 88 GLN A CA 1
ATOM 631 C C . GLN A 1 88 ? -6.903 -6.072 7.850 1.00 98.00 88 GLN A C 1
ATOM 633 O O . GLN A 1 88 ? -7.610 -7.077 7.912 1.00 98.00 88 GLN A O 1
ATOM 638 N N . ALA A 1 89 ? -6.565 -5.516 6.684 1.00 97.94 89 ALA A N 1
ATOM 639 C CA . ALA A 1 89 ? -7.147 -5.924 5.408 1.00 97.94 89 ALA A CA 1
ATOM 640 C C . ALA A 1 89 ? -6.848 -7.388 5.051 1.00 97.94 89 ALA A C 1
ATOM 642 O O . ALA A 1 89 ? -7.689 -8.064 4.463 1.00 97.94 89 ALA A O 1
ATOM 643 N N . LYS A 1 90 ? -5.679 -7.919 5.437 1.00 96.56 90 LYS A N 1
ATOM 644 C CA . LYS A 1 90 ? -5.320 -9.333 5.234 1.00 96.56 90 LYS A CA 1
ATOM 645 C C . LYS A 1 90 ? -6.354 -10.295 5.828 1.00 96.56 90 LYS A C 1
ATOM 647 O O . LYS A 1 90 ? -6.569 -11.360 5.249 1.00 96.56 90 LYS A O 1
ATOM 652 N N . GLY A 1 91 ? -6.944 -9.960 6.978 1.00 90.50 91 GLY A N 1
ATOM 653 C CA . GLY A 1 91 ? -7.983 -10.780 7.606 1.00 90.50 91 GLY A CA 1
ATOM 654 C C . GLY A 1 91 ? -9.269 -10.823 6.783 1.00 90.50 91 GLY A C 1
ATOM 655 O O . GLY A 1 91 ? -9.892 -11.872 6.684 1.00 90.50 91 GLY A O 1
ATOM 656 N N . GLU A 1 92 ? -9.608 -9.707 6.142 1.00 89.75 92 GLU A N 1
ATOM 657 C CA . GLU A 1 92 ? -10.848 -9.513 5.385 1.00 89.75 92 GLU A CA 1
ATOM 658 C C . GLU A 1 92 ? -10.735 -10.011 3.932 1.00 89.75 92 GLU A C 1
ATOM 660 O O . GLU A 1 92 ? -11.698 -10.538 3.384 1.00 89.75 92 GLU A O 1
ATOM 665 N N . MET A 1 93 ? -9.549 -9.928 3.316 1.00 89.75 93 MET A N 1
ATOM 666 C CA . MET A 1 93 ? -9.288 -10.374 1.934 1.00 89.75 93 MET A CA 1
ATOM 667 C C . MET A 1 93 ? -9.242 -11.899 1.754 1.00 89.75 93 MET A C 1
ATOM 669 O O . MET A 1 93 ? -9.276 -12.382 0.626 1.00 89.75 93 MET A O 1
ATOM 673 N N . ARG A 1 94 ? -9.081 -12.663 2.841 1.00 68.06 94 ARG A N 1
ATOM 674 C CA . ARG A 1 94 ? -9.020 -14.137 2.812 1.00 68.06 94 ARG A CA 1
ATOM 675 C C . ARG A 1 94 ? -10.391 -14.801 3.024 1.00 68.06 94 ARG A C 1
ATOM 677 O O . ARG A 1 94 ? -10.429 -16.023 3.174 1.00 68.06 94 ARG A O 1
ATOM 684 N N . SER A 1 95 ? -11.460 -14.002 3.069 1.00 49.69 95 SER A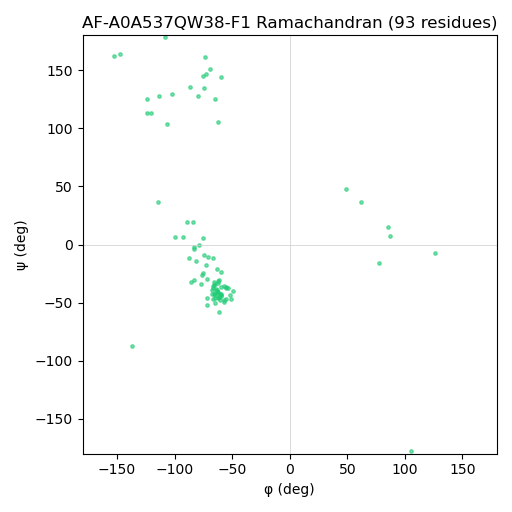 N 1
ATOM 685 C CA . SER A 1 95 ? -12.849 -14.420 3.316 1.00 49.69 95 SER A CA 1
ATOM 686 C C . SER A 1 95 ? -13.586 -14.783 2.036 1.00 49.69 95 SER A C 1
ATOM 688 O O . SER A 1 95 ? -13.371 -14.081 1.024 1.00 49.69 95 SER A O 1
#

Foldseek 3Di:
DDDPVRDDDDDDFCVNQADDPRHHQLLVVLCVVLVLDDPCPLVRVLSVQLVVCLVVPQLPDLVSSCVSCVVRDDPVPSSVSSNRSSVRSSVVVVD

Sequence (95 aa):
LTLAVAVRGPVTTIEGLAEQGGALHPMQQAFIDQDAFQCGYCTPGQIVSAIGCVAEGHAGSDAEIREHMSGNLCRCAAYPNIVKAINQAKGEMRS

Nearest PDB structures (foldseek):
  5y6q-assembly1_A  TM=9.859E-01  e=6.447E-09  Methylobacillus sp. KY4400
  1n5w-assembly1_D  TM=9.530E-01  e=1.009E-05  Afipia carboxid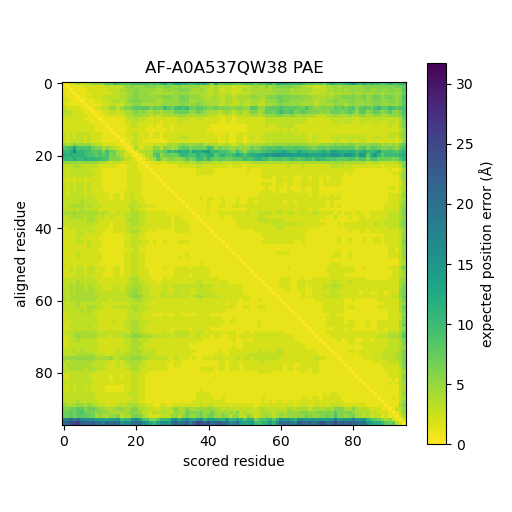ovorans OM5
  1ffv-assembly1_A  TM=9.367E-01  e=7.274E-06  Hydrogenophaga pseudoflava
  8uem-assembly1_F  TM=9.158E-01  e=1.065E-05  Mycolicibacterium smegmatis MC2 155
  1rm6-assembly1_C  TM=9.277E-01  e=1.477E-05  Thauera aromatica